Protein AF-V9Z6W2-F1 (afdb_monomer_lite)

Radius of gyration: 17.64 Å; chains: 1; bounding box: 40×30×64 Å

Structure (mmCIF, N/CA/C/O backbone):
data_AF-V9Z6W2-F1
#
_entry.id   AF-V9Z6W2-F1
#
loop_
_atom_site.group_PDB
_atom_site.id
_atom_site.type_symbol
_atom_site.label_atom_id
_atom_site.label_alt_id
_atom_site.label_comp_id
_atom_site.label_asym_id
_atom_site.label_entity_id
_atom_site.label_seq_id
_atom_site.pdbx_PDB_ins_code
_atom_site.Cartn_x
_atom_site.Cartn_y
_atom_site.Cartn_z
_atom_site.occupancy
_atom_site.B_iso_or_equiv
_atom_site.auth_seq_id
_atom_site.auth_comp_id
_atom_site.auth_asym_id
_atom_site.auth_atom_id
_atom_site.pdbx_PDB_model_num
ATOM 1 N N . MET A 1 1 ? -6.031 20.119 27.226 1.00 45.06 1 MET A N 1
ATOM 2 C CA . MET A 1 1 ? -4.865 19.224 27.149 1.00 45.06 1 MET A CA 1
ATOM 3 C C . MET A 1 1 ? -5.324 17.994 26.367 1.00 45.06 1 MET A C 1
ATOM 5 O O . MET A 1 1 ? -6.438 17.550 26.614 1.00 45.06 1 MET A O 1
ATOM 9 N N . ASP A 1 2 ? -4.536 17.583 25.368 1.00 47.75 2 ASP A N 1
ATOM 10 C CA . ASP A 1 2 ? -4.463 16.223 24.785 1.00 47.75 2 ASP A CA 1
ATOM 11 C C . ASP A 1 2 ? -5.454 15.737 23.712 1.00 47.75 2 ASP A C 1
ATOM 13 O O . ASP A 1 2 ? -5.679 14.540 23.575 1.00 47.75 2 ASP A O 1
ATOM 17 N N . THR A 1 3 ? -6.012 16.602 22.862 1.00 46.69 3 THR A N 1
ATOM 18 C CA . THR A 1 3 ? -6.734 16.113 21.663 1.00 46.69 3 THR A CA 1
ATOM 19 C C . THR A 1 3 ? -5.825 15.856 20.460 1.00 46.69 3 THR A C 1
ATOM 21 O O . THR A 1 3 ? -6.207 15.104 19.570 1.00 46.69 3 THR A O 1
ATOM 24 N N . ALA A 1 4 ? -4.646 16.485 20.401 1.00 52.97 4 ALA A N 1
ATOM 25 C CA . ALA A 1 4 ? -3.690 16.290 19.308 1.00 52.97 4 ALA A CA 1
ATOM 26 C C . ALA A 1 4 ? -2.970 14.937 19.436 1.00 52.97 4 ALA A C 1
ATOM 28 O O . ALA A 1 4 ? -2.962 14.160 18.483 1.00 52.97 4 ALA A O 1
ATOM 29 N N . ASP A 1 5 ? -2.494 14.623 20.642 1.00 58.06 5 ASP A N 1
ATOM 30 C CA . ASP A 1 5 ? -1.729 13.409 20.945 1.00 58.06 5 ASP A CA 1
ATOM 31 C C . ASP A 1 5 ? -2.540 12.131 20.680 1.00 58.06 5 ASP A C 1
ATOM 33 O O . ASP A 1 5 ? -2.055 11.211 20.025 1.00 58.06 5 ASP A O 1
ATOM 37 N N . LEU A 1 6 ? -3.823 12.108 21.066 1.00 58.50 6 LEU A N 1
ATOM 38 C CA . LEU A 1 6 ? -4.727 10.983 20.783 1.00 58.50 6 LEU A CA 1
ATOM 39 C C . LEU A 1 6 ? -4.939 10.754 19.277 1.00 58.50 6 LEU A C 1
ATOM 41 O O . LEU A 1 6 ? -5.173 9.633 18.829 1.00 58.50 6 LEU A O 1
ATOM 45 N N . ASN A 1 7 ? -4.884 11.816 18.474 1.00 58.94 7 ASN A N 1
ATOM 46 C CA . ASN A 1 7 ? -5.193 11.753 17.048 1.00 58.94 7 ASN A CA 1
ATOM 47 C C . ASN A 1 7 ? -3.968 11.358 16.201 1.00 58.94 7 ASN A C 1
ATOM 49 O O . ASN A 1 7 ? -4.100 10.695 15.163 1.00 58.94 7 ASN A O 1
ATOM 53 N N . GLU A 1 8 ? -2.770 11.735 16.648 1.00 61.88 8 GLU A N 1
ATOM 54 C CA . GLU A 1 8 ? -1.504 11.242 16.100 1.00 61.88 8 GLU A CA 1
ATOM 55 C C . GLU A 1 8 ? -1.296 9.760 16.431 1.00 61.88 8 GLU A C 1
ATOM 57 O O . GLU A 1 8 ? -1.001 8.978 15.521 1.00 61.88 8 GLU A O 1
ATOM 62 N N . ASP A 1 9 ? -1.575 9.358 17.674 1.00 68.94 9 ASP A N 1
ATOM 63 C CA . ASP A 1 9 ? -1.494 7.963 18.124 1.00 68.94 9 ASP A CA 1
ATOM 64 C C . ASP A 1 9 ? -2.445 7.052 17.325 1.00 68.94 9 ASP A C 1
ATOM 66 O O . ASP A 1 9 ? -2.046 6.022 16.774 1.00 68.94 9 ASP A O 1
ATOM 70 N N . ASN A 1 10 ? -3.680 7.510 17.090 1.00 76.25 10 ASN A N 1
ATOM 71 C CA . ASN A 1 10 ? -4.629 6.811 16.220 1.00 76.25 10 ASN A CA 1
ATOM 72 C C . ASN A 1 10 ? -4.122 6.655 14.777 1.00 76.25 10 ASN A C 1
ATOM 74 O O . ASN A 1 10 ? -4.329 5.616 14.150 1.00 76.25 10 ASN A O 1
ATOM 78 N N . THR A 1 11 ? -3.449 7.667 14.223 1.00 83.12 11 THR A N 1
ATOM 79 C CA . THR A 1 11 ? -2.928 7.601 12.846 1.00 83.12 11 THR A CA 1
ATOM 80 C C . THR A 1 11 ? -1.788 6.579 12.736 1.00 83.12 11 THR A C 1
ATOM 82 O O . THR A 1 11 ? -1.729 5.814 11.764 1.00 83.12 11 THR A O 1
ATOM 85 N N . ALA A 1 12 ? -0.917 6.505 13.746 1.00 84.62 12 ALA A N 1
ATOM 86 C CA . ALA A 1 12 ? 0.129 5.489 13.831 1.00 84.62 12 ALA A CA 1
ATOM 87 C C . ALA A 1 12 ? -0.463 4.076 13.977 1.00 84.62 12 ALA A C 1
ATOM 89 O O . ALA A 1 12 ? -0.073 3.173 13.232 1.00 84.62 12 ALA A O 1
ATOM 90 N N . ALA A 1 13 ? -1.465 3.900 14.845 1.00 86.69 13 ALA A N 1
ATOM 91 C CA . ALA A 1 13 ? -2.149 2.623 15.050 1.00 86.69 13 ALA A CA 1
ATOM 92 C C . ALA A 1 13 ? -2.847 2.113 13.776 1.00 86.69 13 ALA A C 1
ATOM 94 O O . ALA A 1 13 ? -2.696 0.947 13.404 1.00 86.69 13 ALA A O 1
ATOM 95 N N . VAL A 1 14 ? -3.559 2.990 13.057 1.00 89.69 14 VAL A N 1
ATOM 96 C CA . VAL A 1 14 ? -4.195 2.665 11.765 1.00 89.69 14 VAL A CA 1
ATOM 97 C C . VAL A 1 14 ? -3.147 2.240 10.733 1.00 89.69 14 VAL A C 1
ATOM 99 O O . VAL A 1 14 ? -3.347 1.254 10.023 1.00 89.69 14 VAL A O 1
ATOM 102 N N . THR A 1 15 ? -2.007 2.935 10.680 1.00 92.31 15 THR A N 1
ATOM 103 C CA . THR A 1 15 ? -0.905 2.609 9.758 1.00 92.31 15 THR A CA 1
ATOM 104 C C . THR A 1 15 ? -0.289 1.250 10.073 1.00 92.31 15 THR A C 1
ATOM 106 O O . THR A 1 15 ? -0.123 0.432 9.167 1.00 92.31 15 THR A O 1
ATOM 109 N N . ALA A 1 16 ? 0.009 0.985 11.348 1.00 91.75 16 ALA A N 1
ATOM 110 C CA . ALA A 1 16 ? 0.584 -0.280 11.795 1.00 91.75 16 ALA A CA 1
ATOM 111 C C . ALA A 1 16 ? -0.360 -1.460 11.521 1.00 91.75 16 ALA A C 1
ATOM 113 O O . ALA A 1 16 ? 0.074 -2.483 10.994 1.00 91.75 16 ALA A O 1
ATOM 114 N N . ALA A 1 17 ? -1.657 -1.303 11.802 1.00 92.62 17 ALA A N 1
ATOM 115 C CA . ALA A 1 17 ? -2.652 -2.340 11.551 1.00 92.62 17 ALA A CA 1
ATOM 116 C C . ALA A 1 17 ? -2.836 -2.628 10.049 1.00 92.62 17 ALA A C 1
ATOM 118 O O . ALA A 1 17 ? -2.845 -3.793 9.651 1.00 92.62 17 ALA A O 1
ATOM 119 N N . ALA A 1 18 ? -2.910 -1.593 9.203 1.00 93.94 18 ALA A N 1
ATOM 120 C CA . ALA A 1 18 ? -2.996 -1.774 7.753 1.00 93.94 18 ALA A CA 1
ATOM 121 C C . ALA A 1 18 ? -1.729 -2.441 7.191 1.00 93.94 18 ALA A C 1
ATOM 123 O O . ALA A 1 18 ? -1.816 -3.332 6.347 1.00 93.94 18 ALA A O 1
ATOM 124 N N . ALA A 1 19 ? -0.548 -2.045 7.681 1.00 95.56 19 ALA A N 1
ATOM 125 C CA . ALA A 1 19 ? 0.719 -2.651 7.283 1.00 95.56 19 ALA A CA 1
ATOM 126 C C . ALA A 1 19 ? 0.805 -4.128 7.695 1.00 95.56 19 ALA A C 1
ATOM 128 O O . ALA A 1 19 ? 1.246 -4.945 6.893 1.00 95.56 19 ALA A O 1
ATOM 129 N N . ALA A 1 20 ? 0.360 -4.476 8.907 1.00 95.00 20 ALA A N 1
ATOM 130 C CA . ALA A 1 20 ? 0.357 -5.853 9.397 1.00 95.00 20 ALA A CA 1
ATOM 131 C C . ALA A 1 20 ? -0.548 -6.763 8.554 1.00 95.00 20 ALA A C 1
ATOM 133 O O . ALA A 1 20 ? -0.127 -7.857 8.182 1.00 95.00 20 ALA A O 1
ATOM 134 N N . LEU A 1 21 ? -1.752 -6.290 8.202 1.00 94.88 21 LEU A N 1
ATOM 135 C CA . LEU A 1 21 ? -2.649 -7.024 7.310 1.00 94.88 21 LEU A CA 1
ATOM 136 C C . LEU A 1 21 ? -2.000 -7.234 5.938 1.00 94.88 21 LEU A C 1
ATOM 138 O O . LEU A 1 21 ? -1.913 -8.362 5.470 1.00 94.88 21 LEU A O 1
ATOM 142 N N . LEU A 1 22 ? -1.497 -6.172 5.303 1.00 96.31 22 LEU A N 1
ATOM 143 C CA . LEU A 1 22 ? -0.884 -6.281 3.975 1.00 96.31 22 LEU A CA 1
ATOM 144 C C . LEU A 1 22 ? 0.345 -7.196 3.980 1.00 96.31 22 LEU A C 1
ATOM 146 O O . LEU A 1 22 ? 0.506 -7.984 3.053 1.00 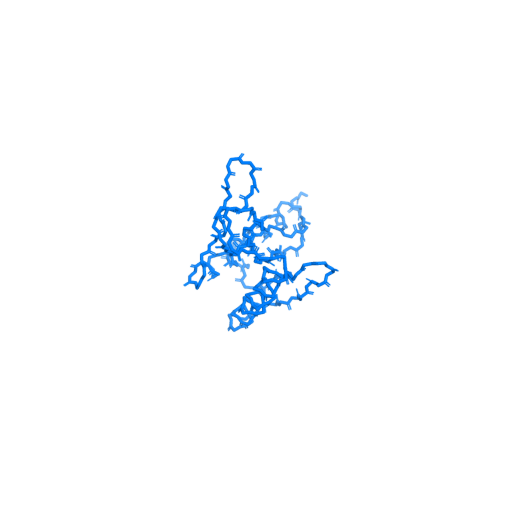96.31 22 LEU A O 1
ATOM 150 N N . LEU A 1 23 ? 1.166 -7.148 5.033 1.00 97.19 23 LEU A N 1
ATOM 151 C CA . LEU A 1 23 ? 2.371 -7.968 5.162 1.00 97.19 23 LEU A CA 1
ATOM 152 C C . LEU A 1 23 ? 2.079 -9.471 5.206 1.00 97.19 23 LEU A C 1
ATOM 154 O O . LEU A 1 23 ? 2.901 -10.258 4.743 1.00 97.19 23 LEU A O 1
ATOM 158 N N . ALA A 1 24 ? 0.908 -9.874 5.705 1.00 95.81 24 ALA A N 1
ATOM 159 C CA . ALA A 1 24 ? 0.484 -11.272 5.684 1.00 95.81 24 ALA A CA 1
ATOM 160 C C . ALA A 1 24 ? 0.199 -11.798 4.261 1.00 95.81 24 ALA A C 1
ATOM 162 O O . ALA A 1 24 ? 0.175 -13.010 4.056 1.00 95.81 24 ALA A O 1
ATOM 163 N N . HIS A 1 25 ? 0.004 -10.907 3.280 1.00 95.75 25 HIS A N 1
ATOM 164 C CA . HIS A 1 25 ? -0.396 -11.261 1.913 1.00 95.75 25 HIS A CA 1
ATOM 165 C C . HIS A 1 25 ? 0.602 -10.826 0.833 1.00 95.75 25 HIS A C 1
ATOM 167 O O . HIS A 1 25 ? 0.666 -11.447 -0.226 1.00 95.75 25 HIS A O 1
ATOM 173 N N . HIS A 1 26 ? 1.373 -9.765 1.066 1.00 95.44 26 HIS A N 1
ATOM 174 C CA . HIS A 1 26 ? 2.312 -9.210 0.099 1.00 95.44 26 HIS A CA 1
ATOM 175 C C . HIS A 1 26 ? 3.517 -8.589 0.818 1.00 95.44 26 HIS A C 1
ATOM 177 O O . HIS A 1 26 ? 3.332 -7.916 1.830 1.00 95.44 26 HIS A O 1
ATOM 183 N N . PRO A 1 27 ? 4.756 -8.739 0.315 1.00 96.44 27 PRO A N 1
ATOM 184 C CA . PRO A 1 27 ? 5.916 -8.117 0.943 1.00 96.44 27 PRO A CA 1
ATOM 185 C C . PRO A 1 27 ? 5.847 -6.584 0.908 1.00 96.44 27 PRO A C 1
ATOM 187 O O . PRO A 1 27 ? 5.331 -5.975 -0.042 1.00 96.44 27 PRO A O 1
ATOM 190 N N . ALA A 1 28 ? 6.415 -5.964 1.943 1.00 97.31 28 ALA A N 1
ATOM 191 C CA . ALA A 1 28 ? 6.673 -4.531 1.968 1.00 97.31 28 ALA A CA 1
ATOM 192 C C . ALA A 1 28 ? 7.782 -4.173 0.968 1.00 97.31 28 ALA A C 1
ATOM 194 O O . ALA A 1 28 ? 8.717 -4.947 0.747 1.00 97.31 28 ALA A O 1
ATOM 195 N N . ALA A 1 29 ? 7.685 -2.990 0.368 1.00 96.94 29 ALA A N 1
ATOM 196 C CA . ALA A 1 29 ? 8.733 -2.471 -0.496 1.00 96.94 29 ALA A CA 1
ATOM 197 C C . ALA A 1 29 ? 9.991 -2.186 0.328 1.00 96.94 29 ALA A C 1
ATOM 199 O O . ALA A 1 29 ? 9.908 -1.644 1.433 1.00 96.94 29 ALA A O 1
ATOM 200 N N . THR A 1 30 ? 11.155 -2.504 -0.232 1.00 96.62 30 THR A N 1
ATOM 201 C CA . THR A 1 30 ? 12.443 -2.120 0.356 1.00 96.62 30 THR A CA 1
ATOM 202 C C . THR A 1 30 ? 13.109 -1.052 -0.493 1.00 96.62 30 THR A C 1
ATOM 204 O O . THR A 1 30 ? 12.838 -0.928 -1.691 1.00 96.62 30 THR A O 1
ATOM 207 N N . PHE A 1 31 ? 13.980 -0.270 0.136 1.00 94.62 31 PHE A N 1
ATOM 208 C CA . PHE A 1 31 ? 14.671 0.845 -0.494 1.00 94.62 31 PHE A CA 1
ATOM 209 C C . PHE A 1 31 ? 16.178 0.680 -0.317 1.00 94.62 31 PHE A C 1
ATOM 211 O O . PHE A 1 31 ? 16.634 0.238 0.738 1.00 94.62 31 PHE A O 1
ATOM 218 N N . ASP A 1 32 ? 16.943 1.009 -1.355 1.00 92.81 32 ASP A N 1
ATOM 219 C CA . ASP A 1 32 ? 18.399 1.065 -1.279 1.00 92.81 32 ASP A CA 1
ATOM 220 C C . ASP A 1 32 ? 18.871 2.328 -0.534 1.00 92.81 32 ASP A C 1
ATOM 222 O O . ASP A 1 32 ? 18.081 3.179 -0.116 1.00 92.81 32 ASP A O 1
ATOM 226 N N . THR A 1 33 ? 20.187 2.471 -0.371 1.00 94.44 33 THR A N 1
ATOM 227 C CA . THR A 1 33 ? 20.801 3.613 0.328 1.00 94.44 33 THR A CA 1
ATOM 228 C C . THR A 1 33 ? 20.560 4.961 -0.354 1.00 94.44 33 THR A C 1
ATOM 230 O O . THR A 1 33 ? 20.783 6.000 0.263 1.00 94.44 33 THR A O 1
ATOM 233 N N . THR A 1 34 ? 20.091 4.967 -1.606 1.00 91.25 34 THR A N 1
ATOM 234 C CA . THR A 1 34 ? 19.736 6.177 -2.360 1.00 91.25 34 THR A CA 1
ATOM 235 C C . THR A 1 34 ? 18.254 6.537 -2.232 1.00 91.25 34 THR A C 1
ATOM 237 O O . THR A 1 34 ? 17.827 7.577 -2.731 1.00 91.25 34 THR A O 1
ATOM 240 N N . GLY A 1 35 ? 17.461 5.692 -1.563 1.00 90.06 35 GLY A N 1
ATOM 241 C CA . GLY A 1 35 ? 16.010 5.830 -1.465 1.00 90.06 35 GLY A CA 1
ATOM 242 C C . GLY A 1 35 ? 15.262 5.318 -2.698 1.00 90.06 35 GLY A C 1
ATOM 243 O O . GLY A 1 35 ? 14.055 5.538 -2.812 1.00 90.06 35 GLY A O 1
ATOM 244 N N . ALA A 1 36 ? 15.939 4.633 -3.625 1.00 90.56 36 ALA A N 1
ATOM 245 C CA . ALA A 1 36 ? 15.278 3.973 -4.741 1.00 90.56 36 ALA A CA 1
ATOM 246 C C . ALA A 1 36 ? 14.715 2.618 -4.299 1.00 90.56 36 ALA A C 1
ATOM 248 O O . ALA A 1 36 ? 15.264 1.955 -3.425 1.00 90.56 36 ALA A O 1
ATOM 249 N N . VAL A 1 37 ? 13.607 2.198 -4.908 1.00 93.00 37 VAL A N 1
ATOM 250 C CA . VAL A 1 37 ? 12.970 0.911 -4.597 1.00 93.00 37 VAL A CA 1
ATOM 251 C C . VAL A 1 37 ? 13.901 -0.225 -5.025 1.00 93.00 37 VAL A C 1
ATOM 253 O O . VAL A 1 37 ? 14.162 -0.387 -6.217 1.00 93.00 37 VAL A O 1
ATOM 256 N N . ALA A 1 38 ? 14.379 -1.002 -4.054 1.00 91.94 38 ALA A N 1
ATOM 257 C CA . ALA A 1 38 ? 15.245 -2.157 -4.266 1.00 91.94 38 ALA A CA 1
ATOM 258 C C . ALA A 1 38 ? 14.423 -3.421 -4.552 1.00 91.94 38 ALA A C 1
ATOM 260 O O . ALA A 1 38 ? 14.708 -4.140 -5.508 1.00 91.94 38 ALA A O 1
ATOM 261 N N . THR A 1 39 ? 13.357 -3.659 -3.780 1.00 92.69 39 THR A N 1
ATOM 262 C CA . THR A 1 39 ? 12.393 -4.740 -4.039 1.00 92.69 39 THR A CA 1
ATOM 263 C C . THR A 1 39 ? 10.975 -4.186 -4.151 1.00 92.69 39 THR A C 1
ATOM 265 O O . THR A 1 39 ? 10.588 -3.354 -3.322 1.00 92.69 39 THR A O 1
ATOM 268 N N . PRO A 1 40 ? 10.183 -4.637 -5.145 1.00 94.44 40 PRO A N 1
ATOM 269 C CA . PRO A 1 40 ? 8.802 -4.205 -5.281 1.00 94.44 40 PRO A CA 1
ATOM 270 C C . PRO A 1 40 ? 7.961 -4.661 -4.087 1.00 94.44 40 PRO A C 1
ATOM 272 O O . PRO A 1 40 ? 8.208 -5.720 -3.508 1.00 94.44 40 PRO A O 1
ATOM 275 N N . GLY A 1 41 ? 6.961 -3.868 -3.716 1.00 97.00 41 GLY A N 1
ATOM 276 C CA . GLY A 1 41 ? 6.163 -4.152 -2.529 1.00 97.00 41 GLY A CA 1
ATOM 277 C C . GLY A 1 41 ? 5.112 -3.103 -2.212 1.00 97.00 41 GLY A C 1
ATOM 278 O O . GLY A 1 41 ? 4.997 -2.078 -2.889 1.00 97.00 41 GLY A O 1
ATOM 279 N N . PHE A 1 42 ? 4.333 -3.348 -1.159 1.00 97.38 42 PHE A N 1
ATOM 280 C CA . PHE A 1 42 ? 3.459 -2.313 -0.615 1.00 97.38 42 PHE A CA 1
ATOM 281 C C . PHE A 1 42 ? 4.270 -1.293 0.195 1.00 97.38 42 PHE A C 1
ATOM 283 O O . PHE A 1 42 ? 5.268 -1.621 0.833 1.00 97.38 42 PHE A O 1
ATOM 290 N N . LEU A 1 43 ? 3.810 -0.049 0.206 1.00 96.25 43 LEU A N 1
ATOM 291 C CA . LEU A 1 43 ? 4.247 0.984 1.133 1.00 96.25 43 LEU A CA 1
ATOM 292 C C . LEU A 1 43 ? 3.017 1.482 1.884 1.00 96.25 43 LEU A C 1
ATOM 294 O O . LEU A 1 43 ? 2.086 1.994 1.257 1.00 96.25 43 LEU A O 1
ATOM 298 N N . CYS A 1 44 ? 3.039 1.344 3.208 1.00 95.38 44 CYS A N 1
ATOM 299 C CA . CYS A 1 44 ? 2.034 1.897 4.105 1.00 95.38 44 CYS A CA 1
ATOM 300 C C . CYS A 1 44 ? 2.667 3.045 4.896 1.00 95.38 44 CYS A C 1
ATOM 302 O O . CYS A 1 44 ? 3.706 2.858 5.529 1.00 95.38 44 CYS A O 1
ATOM 304 N N . SER A 1 45 ? 2.075 4.233 4.838 1.00 93.19 45 SER A N 1
ATOM 305 C CA . SER A 1 45 ? 2.552 5.410 5.567 1.00 93.19 45 SER A CA 1
ATOM 306 C C . SER A 1 45 ? 1.397 6.113 6.271 1.00 93.19 45 SER A C 1
ATOM 308 O O . SER A 1 45 ? 0.266 6.030 5.787 1.00 93.19 45 SER A O 1
ATOM 310 N N . PRO A 1 46 ? 1.658 6.882 7.337 1.00 90.31 46 PRO A N 1
ATOM 311 C CA . PRO A 1 46 ? 0.642 7.737 7.933 1.00 90.31 46 PRO A CA 1
ATOM 312 C C . PRO A 1 46 ? -0.037 8.636 6.894 1.00 90.31 46 PRO A C 1
ATOM 314 O O . PRO A 1 46 ? 0.582 9.102 5.928 1.00 90.31 46 PRO A O 1
ATOM 317 N N . GLY A 1 47 ? -1.337 8.852 7.081 1.00 85.25 47 GLY A N 1
ATOM 318 C CA . GLY A 1 47 ? -2.080 9.914 6.421 1.00 85.25 47 GLY A CA 1
ATOM 319 C C . GLY A 1 47 ? -1.672 11.286 6.957 1.00 85.25 47 GLY A C 1
ATOM 320 O O . GLY A 1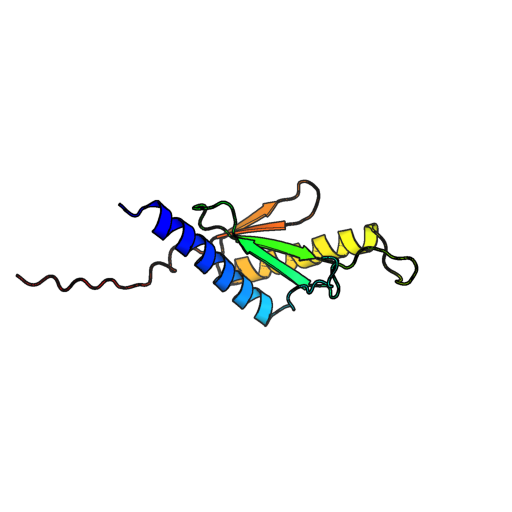 47 ? -0.585 11.478 7.494 1.00 85.25 47 GLY A O 1
ATOM 321 N N . TRP A 1 48 ? -2.551 12.274 6.806 1.00 81.44 48 TRP A N 1
ATOM 322 C CA . TRP A 1 48 ? -2.318 13.567 7.454 1.00 81.44 48 TRP A CA 1
ATOM 323 C C . TRP A 1 48 ? -2.378 13.404 8.983 1.00 81.44 48 TRP A C 1
ATOM 325 O O . TRP A 1 48 ? -3.190 12.598 9.452 1.00 81.44 48 TRP A O 1
ATOM 335 N N . PRO A 1 49 ? -1.572 14.141 9.767 1.00 72.81 49 PRO A N 1
ATOM 336 C CA . PRO A 1 49 ? -1.679 14.115 11.225 1.00 72.81 49 PRO A CA 1
ATOM 337 C C . PRO A 1 49 ? -3.126 14.342 11.679 1.00 72.81 49 PRO A C 1
ATOM 339 O O . PRO A 1 49 ? -3.813 15.227 11.165 1.00 72.81 49 PRO A O 1
ATOM 342 N N . GLY A 1 50 ? -3.615 13.485 12.579 1.00 71.25 50 GLY A N 1
ATOM 343 C CA . GLY A 1 50 ? -4.991 13.527 13.079 1.00 71.25 50 GLY A CA 1
ATOM 344 C C . GLY A 1 50 ? -6.083 13.095 12.092 1.00 71.25 50 GLY A C 1
ATOM 345 O O . GLY A 1 50 ? -7.265 13.264 12.381 1.00 71.25 50 GLY A O 1
ATOM 346 N N . SER A 1 51 ? -5.730 12.533 10.932 1.00 81.50 51 SER A N 1
ATOM 347 C CA . SER A 1 51 ? -6.728 12.019 9.978 1.00 81.50 51 SER A CA 1
ATOM 348 C C . SER A 1 51 ? -7.273 10.638 10.338 1.00 81.50 51 SER A C 1
ATOM 350 O O . SER A 1 51 ? -8.267 10.226 9.742 1.00 81.50 51 SER A O 1
ATOM 352 N N . ALA A 1 52 ? -6.612 9.911 11.253 1.00 87.50 52 ALA A N 1
ATOM 353 C CA . ALA A 1 52 ? -6.884 8.497 11.528 1.00 87.50 52 ALA A CA 1
ATOM 354 C C . ALA A 1 52 ? -6.931 7.650 10.236 1.00 87.50 52 ALA A C 1
ATOM 356 O O . ALA A 1 52 ? -7.711 6.704 10.103 1.00 87.50 52 ALA A O 1
ATOM 357 N N . GLN A 1 53 ? -6.106 8.025 9.255 1.00 91.25 53 GLN A N 1
ATOM 358 C CA . GLN A 1 53 ? -5.998 7.369 7.958 1.00 91.25 53 GLN A CA 1
ATOM 359 C C . GLN A 1 53 ? -4.560 6.936 7.704 1.00 91.25 53 GLN A C 1
ATOM 361 O O . GLN A 1 53 ? -3.617 7.612 8.109 1.00 91.25 53 GLN A O 1
ATOM 366 N N . ALA A 1 54 ? -4.398 5.849 6.960 1.00 93.00 54 ALA A N 1
ATOM 367 C CA . ALA A 1 54 ? -3.126 5.449 6.378 1.00 93.00 54 ALA A CA 1
ATOM 368 C C . ALA A 1 54 ? -3.178 5.575 4.853 1.00 93.00 54 ALA A C 1
ATOM 370 O O . ALA A 1 54 ? -4.229 5.426 4.225 1.00 93.00 54 ALA A O 1
ATOM 371 N N . ARG A 1 55 ? -2.028 5.872 4.254 1.00 94.81 55 ARG A N 1
ATOM 372 C CA . ARG A 1 55 ? -1.806 5.858 2.810 1.00 94.81 55 ARG A CA 1
ATOM 373 C C . ARG A 1 55 ? -1.179 4.529 2.433 1.00 94.81 55 ARG A C 1
ATOM 375 O O . ARG A 1 55 ? -0.126 4.184 2.961 1.00 94.81 55 ARG A O 1
ATOM 382 N N . VAL A 1 56 ? -1.789 3.824 1.491 1.00 95.94 56 VAL A N 1
ATOM 383 C CA . VAL A 1 56 ? -1.257 2.572 0.943 1.00 95.94 56 VAL A CA 1
ATOM 384 C C . VAL A 1 56 ? -0.963 2.770 -0.538 1.00 95.94 56 VAL A C 1
ATOM 386 O O . VAL A 1 56 ? -1.763 3.346 -1.268 1.00 95.94 56 VAL A O 1
ATOM 389 N N . SER A 1 57 ? 0.195 2.311 -0.995 1.00 95.56 57 SER A N 1
ATOM 390 C CA . SER A 1 57 ? 0.579 2.324 -2.412 1.00 95.56 57 SER A CA 1
ATOM 391 C C . SER A 1 57 ? 1.400 1.085 -2.749 1.00 95.56 57 SER A C 1
ATOM 393 O O . SER A 1 57 ? 1.953 0.450 -1.851 1.00 95.56 57 SER A O 1
ATOM 395 N N . HIS A 1 58 ? 1.502 0.752 -4.032 1.00 96.06 58 HIS A N 1
ATOM 396 C CA . HIS A 1 58 ? 2.512 -0.182 -4.516 1.00 96.06 58 HIS A CA 1
ATOM 397 C C . HIS A 1 58 ? 3.734 0.598 -5.017 1.00 96.06 58 HIS A C 1
ATOM 399 O O . HIS A 1 58 ? 3.604 1.695 -5.564 1.00 96.06 58 HIS A O 1
ATOM 405 N N . ARG A 1 59 ? 4.930 0.052 -4.802 1.00 94.25 59 ARG A N 1
ATOM 406 C CA . ARG A 1 59 ? 6.192 0.632 -5.261 1.00 94.25 59 ARG A CA 1
ATOM 407 C C . ARG A 1 59 ? 6.938 -0.395 -6.090 1.00 94.25 59 ARG A C 1
ATOM 409 O O . ARG A 1 59 ? 7.282 -1.447 -5.567 1.00 94.25 59 ARG A O 1
ATOM 416 N N . ALA A 1 60 ? 7.231 -0.044 -7.339 1.00 92.06 60 ALA A N 1
ATOM 417 C CA . ALA A 1 60 ? 8.070 -0.832 -8.234 1.00 92.06 60 ALA A CA 1
ATOM 418 C C . ALA A 1 60 ? 9.437 -0.148 -8.464 1.00 92.06 60 ALA A C 1
ATOM 420 O O . ALA A 1 60 ? 9.507 1.089 -8.479 1.00 92.06 60 ALA A O 1
ATOM 421 N N . PRO A 1 61 ? 10.527 -0.917 -8.667 1.00 89.62 61 PRO A N 1
ATOM 422 C CA . PRO A 1 61 ? 11.828 -0.388 -9.073 1.00 89.62 61 PRO A CA 1
ATOM 423 C C . PRO A 1 61 ? 11.732 0.461 -10.336 1.00 89.62 61 PRO A C 1
ATOM 425 O O . PRO A 1 61 ? 11.061 0.086 -11.295 1.00 89.62 61 PRO A O 1
ATOM 428 N N . PHE A 1 62 ? 12.428 1.597 -10.356 1.00 84.19 62 PHE A N 1
ATOM 429 C CA . PHE A 1 62 ? 12.468 2.458 -11.534 1.00 84.19 62 PHE A CA 1
ATOM 430 C C . PHE A 1 62 ? 13.089 1.707 -12.732 1.00 84.19 62 PHE A C 1
ATOM 432 O O . PHE A 1 62 ? 14.041 0.945 -12.529 1.00 84.19 62 PHE A O 1
ATOM 439 N N . PRO A 1 63 ? 12.591 1.915 -13.965 1.00 84.06 63 PRO A N 1
ATOM 440 C CA . PRO A 1 63 ? 13.227 1.382 -15.168 1.00 84.06 63 PRO A CA 1
ATOM 441 C C . PRO A 1 63 ? 14.689 1.823 -15.261 1.00 84.06 63 PRO A C 1
ATOM 443 O O . PRO A 1 63 ? 14.984 3.017 -15.198 1.00 84.06 63 PRO A O 1
ATOM 446 N N . ARG A 1 64 ? 15.614 0.879 -15.402 1.00 80.56 64 ARG A N 1
ATOM 447 C CA . ARG A 1 64 ? 17.050 1.148 -15.555 1.00 80.56 64 ARG A CA 1
ATOM 448 C C . ARG A 1 64 ? 17.584 0.353 -16.740 1.00 80.56 64 ARG A C 1
ATOM 450 O O . ARG A 1 64 ? 16.975 -0.618 -17.160 1.00 80.56 64 ARG A O 1
ATOM 457 N N . ALA A 1 65 ? 18.728 0.767 -17.279 1.00 80.62 65 ALA A N 1
ATOM 458 C CA . ALA A 1 65 ? 19.341 0.092 -18.427 1.00 80.62 65 ALA A CA 1
ATOM 459 C C . ALA A 1 65 ? 19.739 -1.370 -18.137 1.00 80.62 65 ALA A C 1
ATOM 461 O O . ALA A 1 65 ? 19.933 -2.145 -19.067 1.00 80.62 65 ALA A O 1
ATOM 462 N N . ASP A 1 66 ? 19.877 -1.727 -16.861 1.00 80.75 66 ASP A N 1
ATOM 463 C CA . ASP A 1 66 ? 20.243 -3.051 -16.363 1.00 80.75 66 ASP A CA 1
ATOM 464 C C . ASP A 1 66 ? 19.035 -3.885 -15.894 1.00 80.75 66 ASP A C 1
ATOM 466 O O . ASP A 1 66 ? 19.224 -4.973 -15.351 1.00 80.75 66 ASP A O 1
ATOM 470 N N . ASN A 1 67 ? 17.799 -3.406 -16.094 1.00 79.06 67 ASN A N 1
ATOM 471 C CA . ASN A 1 67 ? 16.588 -4.176 -15.822 1.00 79.06 67 ASN A CA 1
ATOM 472 C C . ASN A 1 67 ? 15.597 -4.124 -16.997 1.00 79.06 67 ASN A C 1
ATOM 474 O O . ASN A 1 67 ? 15.473 -3.120 -17.687 1.00 79.06 67 ASN A O 1
ATOM 478 N N . ASP A 1 68 ? 14.837 -5.201 -17.202 1.00 83.50 68 ASP A N 1
ATOM 479 C CA . ASP A 1 68 ? 13.848 -5.292 -18.292 1.00 83.50 68 ASP A CA 1
ATOM 480 C C . ASP A 1 68 ? 12.534 -4.538 -17.984 1.00 83.50 68 ASP A C 1
ATOM 482 O O . ASP A 1 68 ? 11.475 -4.836 -18.545 1.00 83.50 68 ASP A O 1
ATOM 486 N N . ARG A 1 69 ? 12.547 -3.574 -17.049 1.00 85.88 69 ARG A N 1
ATOM 487 C CA . ARG A 1 69 ? 11.327 -2.862 -16.642 1.00 85.88 69 ARG A CA 1
ATOM 488 C C . ARG A 1 69 ? 11.058 -1.675 -17.552 1.00 85.88 69 ARG A C 1
ATOM 490 O O . ARG A 1 69 ? 11.957 -0.991 -18.026 1.00 85.88 69 ARG A O 1
ATOM 497 N N . THR A 1 70 ? 9.778 -1.370 -17.730 1.00 88.06 70 THR A N 1
ATOM 498 C CA . THR A 1 70 ? 9.319 -0.182 -18.456 1.00 88.06 70 THR A CA 1
ATOM 499 C C . THR A 1 70 ? 8.421 0.661 -17.564 1.00 88.06 70 THR A C 1
ATOM 501 O O . THR A 1 70 ? 7.783 0.154 -16.641 1.00 88.06 70 THR A O 1
ATOM 504 N N . PHE A 1 71 ? 8.326 1.959 -17.857 1.00 86.38 71 PHE A N 1
ATOM 505 C CA . PHE A 1 71 ? 7.408 2.849 -17.140 1.00 86.38 71 PHE A CA 1
ATOM 506 C C . PHE A 1 71 ? 5.956 2.372 -17.230 1.00 86.38 71 PHE A C 1
ATOM 508 O O . PHE A 1 71 ? 5.245 2.390 -16.230 1.00 86.38 71 PHE A O 1
ATOM 515 N N . ALA A 1 72 ? 5.536 1.914 -18.413 1.00 86.88 72 ALA A N 1
ATOM 516 C 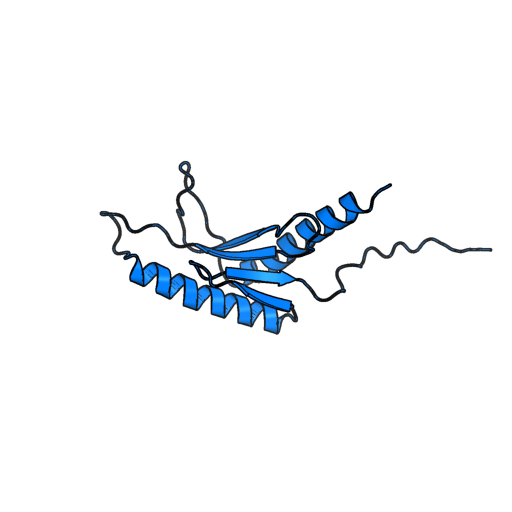CA . ALA A 1 72 ? 4.189 1.402 -18.638 1.00 86.88 72 ALA A CA 1
ATOM 517 C C . ALA A 1 72 ? 3.932 0.099 -17.866 1.00 86.88 72 ALA A C 1
ATOM 519 O O . ALA A 1 72 ? 2.883 -0.034 -17.241 1.00 86.88 72 ALA A O 1
ATOM 520 N N . GLY A 1 73 ? 4.898 -0.829 -17.860 1.00 88.56 73 GLY A N 1
ATOM 521 C CA . GLY A 1 73 ? 4.799 -2.077 -17.100 1.00 88.56 73 GLY A CA 1
ATOM 522 C C . GLY A 1 73 ? 4.680 -1.828 -15.598 1.00 88.56 73 GLY A C 1
ATOM 523 O O . GLY A 1 73 ? 3.773 -2.353 -14.961 1.00 88.56 73 GLY A O 1
ATOM 524 N N . ASN A 1 74 ? 5.520 -0.945 -15.056 1.00 89.12 74 ASN A N 1
ATOM 525 C CA . ASN A 1 74 ? 5.456 -0.565 -13.647 1.00 89.12 74 ASN A CA 1
ATOM 526 C C . ASN A 1 74 ? 4.138 0.128 -13.290 1.00 89.12 74 ASN A C 1
ATOM 528 O O . ASN A 1 74 ? 3.572 -0.143 -12.239 1.00 89.12 74 ASN A O 1
ATOM 532 N N . ALA A 1 75 ? 3.638 1.019 -14.153 1.00 87.69 75 ALA A N 1
ATOM 533 C CA . ALA A 1 75 ? 2.352 1.665 -13.922 1.00 87.69 75 ALA A CA 1
ATOM 534 C C . ALA A 1 75 ? 1.220 0.627 -13.881 1.00 87.69 75 ALA A C 1
ATOM 536 O O . ALA A 1 75 ? 0.423 0.635 -12.948 1.00 87.69 75 ALA A O 1
ATOM 537 N N . ALA A 1 76 ? 1.174 -0.295 -14.847 1.00 89.56 76 ALA A N 1
ATOM 538 C CA . ALA A 1 76 ? 0.164 -1.351 -14.890 1.00 89.56 76 ALA A CA 1
ATOM 539 C C . ALA A 1 76 ? 0.206 -2.250 -13.640 1.00 89.56 76 ALA A C 1
ATOM 541 O O . ALA A 1 76 ? -0.834 -2.515 -13.040 1.00 89.56 76 ALA A O 1
ATOM 542 N N . GLU A 1 77 ? 1.399 -2.664 -13.215 1.00 91.50 77 GLU A N 1
ATOM 543 C CA . GLU A 1 77 ? 1.612 -3.419 -11.975 1.00 91.50 77 GLU A CA 1
ATOM 544 C C . GLU A 1 77 ? 1.144 -2.647 -10.737 1.00 91.50 77 GLU A C 1
ATOM 546 O O . GLU A 1 77 ? 0.420 -3.204 -9.912 1.00 91.50 77 GLU A O 1
ATOM 551 N N . GLU A 1 78 ? 1.494 -1.359 -10.627 1.00 92.38 78 GLU A N 1
ATOM 552 C CA . GLU A 1 78 ? 1.045 -0.500 -9.528 1.00 92.38 78 GLU A CA 1
ATOM 553 C C . GLU A 1 78 ? -0.491 -0.456 -9.452 1.00 92.38 78 GLU A C 1
ATOM 555 O O . GLU A 1 78 ? -1.044 -0.586 -8.362 1.00 92.38 78 GLU A O 1
ATOM 560 N N . PHE A 1 79 ? -1.194 -0.329 -10.585 1.00 92.25 79 PHE A N 1
ATOM 561 C CA . PHE A 1 79 ? -2.664 -0.313 -10.612 1.00 92.25 79 PHE A CA 1
ATOM 562 C C . PHE A 1 79 ? -3.270 -1.649 -10.178 1.00 92.25 79 PHE A C 1
ATOM 564 O O . PHE A 1 79 ? -4.171 -1.662 -9.339 1.00 92.25 79 PHE A O 1
ATOM 571 N N . VAL A 1 80 ? -2.768 -2.764 -10.718 1.00 94.38 80 VAL A N 1
ATOM 572 C CA . VAL A 1 80 ? -3.269 -4.108 -10.390 1.00 94.38 80 VAL A CA 1
ATOM 573 C C . VAL A 1 80 ? -3.075 -4.413 -8.907 1.00 94.38 80 VAL A C 1
ATOM 575 O O . VAL A 1 80 ? -4.008 -4.857 -8.239 1.00 94.38 80 VAL A O 1
ATOM 578 N N . LEU A 1 81 ? -1.885 -4.140 -8.367 1.00 96.50 81 LEU A N 1
ATOM 579 C CA . LEU A 1 81 ? -1.579 -4.463 -6.975 1.00 96.50 81 LEU A CA 1
ATOM 580 C C . LEU A 1 81 ? -2.291 -3.530 -5.997 1.00 96.50 81 LEU A C 1
ATOM 582 O O . LEU A 1 81 ? -2.774 -3.994 -4.969 1.00 96.50 81 LEU A O 1
ATOM 586 N N . VAL A 1 82 ? -2.438 -2.242 -6.317 1.00 96.25 82 VAL A N 1
ATOM 587 C CA . VAL A 1 82 ? -3.226 -1.327 -5.478 1.00 96.25 82 VAL A CA 1
ATOM 588 C C . VAL A 1 82 ? -4.703 -1.723 -5.443 1.00 96.25 82 VAL A C 1
ATOM 590 O O . VAL A 1 82 ? -5.304 -1.674 -4.369 1.00 96.25 82 VAL A O 1
ATOM 593 N N . ALA A 1 83 ? -5.279 -2.164 -6.565 1.00 96.00 83 ALA A N 1
ATOM 594 C CA . ALA A 1 83 ? -6.638 -2.705 -6.582 1.00 96.00 83 ALA A CA 1
ATOM 595 C C . ALA A 1 83 ? -6.752 -3.966 -5.705 1.00 96.00 83 ALA A C 1
ATOM 597 O O . ALA A 1 83 ? -7.643 -4.048 -4.863 1.00 96.00 83 ALA A O 1
ATOM 598 N N . ALA A 1 84 ? -5.790 -4.890 -5.805 1.00 97.31 84 ALA A N 1
ATOM 599 C CA . ALA A 1 84 ? -5.757 -6.087 -4.964 1.00 97.31 84 ALA A CA 1
ATOM 600 C C . ALA A 1 84 ? -5.647 -5.759 -3.462 1.00 97.31 84 ALA A C 1
ATOM 602 O O . ALA A 1 84 ? -6.312 -6.383 -2.635 1.00 97.31 84 ALA A O 1
ATOM 603 N N . TYR A 1 85 ? -4.850 -4.750 -3.090 1.00 97.38 85 TYR A N 1
ATOM 604 C CA . TYR A 1 85 ? -4.7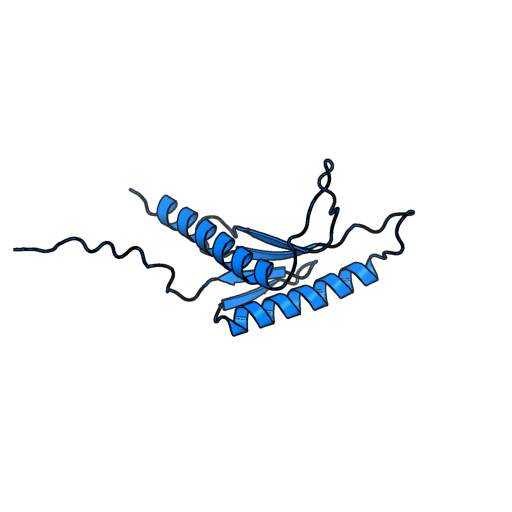77 -4.278 -1.705 1.00 97.38 85 TYR A CA 1
ATOM 605 C C . TYR A 1 85 ? -6.114 -3.705 -1.236 1.00 97.38 85 TYR A C 1
ATOM 607 O O . TYR A 1 85 ? -6.524 -3.959 -0.105 1.00 97.38 85 TYR A O 1
ATOM 615 N N . ALA A 1 86 ? -6.797 -2.942 -2.095 1.00 97.00 86 ALA A N 1
ATOM 616 C CA . ALA A 1 86 ? -8.100 -2.373 -1.781 1.00 97.00 86 ALA A CA 1
ATOM 617 C C . ALA A 1 86 ? -9.131 -3.468 -1.495 1.00 97.00 86 ALA A C 1
ATOM 619 O O . ALA A 1 86 ? -9.859 -3.370 -0.510 1.00 97.00 86 ALA A O 1
ATOM 620 N N . ASP A 1 87 ? -9.154 -4.522 -2.309 1.00 97.31 87 ASP A N 1
ATOM 621 C CA . ASP A 1 87 ? -10.068 -5.650 -2.128 1.00 97.31 87 ASP A CA 1
ATOM 622 C C . ASP A 1 87 ? -9.774 -6.424 -0.842 1.00 97.31 87 ASP A C 1
ATOM 624 O O . ASP A 1 87 ? -10.698 -6.719 -0.085 1.00 97.31 87 ASP A O 1
ATOM 628 N N . LEU A 1 88 ? -8.495 -6.669 -0.535 1.00 96.69 88 LEU A N 1
ATOM 629 C CA . LEU A 1 88 ? -8.083 -7.303 0.719 1.00 96.69 88 LEU A CA 1
ATOM 630 C C . LEU A 1 88 ? -8.516 -6.484 1.945 1.00 96.69 88 LEU A C 1
ATOM 632 O O . LEU A 1 88 ? -9.104 -7.018 2.883 1.00 96.69 88 LEU A O 1
ATOM 636 N N . LEU A 1 89 ? -8.259 -5.176 1.927 1.00 95.44 89 LEU A N 1
ATOM 637 C CA . LEU A 1 89 ? -8.627 -4.270 3.014 1.00 95.44 89 LEU A CA 1
ATOM 638 C C . LEU A 1 89 ? -10.150 -4.190 3.187 1.00 95.44 89 LEU A C 1
ATOM 640 O O . LEU A 1 89 ? -10.645 -4.239 4.310 1.00 95.44 89 LEU A O 1
ATOM 644 N N . ARG A 1 90 ? -10.911 -4.115 2.090 1.00 95.56 90 ARG A N 1
ATOM 645 C CA . ARG A 1 90 ? -12.383 -4.134 2.135 1.00 95.56 90 ARG A CA 1
ATOM 646 C C . ARG A 1 90 ? -12.920 -5.458 2.676 1.00 95.56 90 ARG A C 1
ATOM 648 O O . ARG A 1 90 ? -13.878 -5.435 3.444 1.00 95.56 90 ARG A O 1
ATOM 655 N N . ALA A 1 91 ? -12.311 -6.587 2.311 1.00 95.06 91 ALA A N 1
ATOM 656 C CA . ALA A 1 91 ? -12.691 -7.903 2.824 1.00 95.06 91 ALA A CA 1
ATOM 657 C C . ALA A 1 91 ? -12.476 -8.023 4.344 1.00 95.06 91 ALA A C 1
ATOM 659 O O . ALA A 1 91 ? -13.279 -8.661 5.019 1.00 95.06 91 ALA A O 1
ATOM 660 N N . ASP A 1 92 ? -11.459 -7.346 4.888 1.00 92.69 92 ASP A N 1
ATOM 661 C CA . ASP A 1 92 ? -11.214 -7.211 6.335 1.00 92.69 92 ASP A CA 1
ATOM 662 C C . ASP A 1 92 ? -12.062 -6.092 6.992 1.00 92.69 92 ASP A C 1
ATOM 664 O O . ASP A 1 92 ? -11.905 -5.758 8.164 1.00 92.69 92 ASP A O 1
ATOM 668 N N . GLY A 1 93 ? -12.988 -5.483 6.242 1.00 93.12 93 GLY A N 1
ATOM 669 C CA . GLY A 1 93 ? -13.935 -4.484 6.743 1.00 93.12 93 GLY A CA 1
ATOM 670 C C . GLY A 1 93 ? -13.404 -3.050 6.798 1.00 93.12 93 GLY A C 1
ATOM 671 O O . GLY A 1 93 ? -14.047 -2.183 7.388 1.00 93.12 93 GLY A O 1
ATOM 672 N N . TRP A 1 94 ? -12.254 -2.753 6.192 1.00 94.50 94 TRP A N 1
ATOM 673 C CA . TRP A 1 94 ? -11.710 -1.396 6.169 1.00 94.50 94 TRP A CA 1
ATOM 674 C C . TRP A 1 94 ? -12.498 -0.479 5.239 1.00 94.50 94 TRP A C 1
ATOM 676 O O . TRP A 1 94 ? -12.972 -0.869 4.171 1.00 94.50 94 TRP A O 1
ATOM 686 N N . THR A 1 95 ? -12.558 0.801 5.607 1.00 94.94 95 THR A N 1
ATOM 687 C CA . THR A 1 95 ? -12.986 1.845 4.675 1.00 94.94 95 THR A CA 1
ATOM 688 C C . THR A 1 95 ? -11.815 2.194 3.769 1.00 94.94 95 THR A C 1
ATOM 690 O O . THR A 1 95 ? -10.760 2.606 4.252 1.00 94.94 95 THR A O 1
ATOM 693 N N . VAL A 1 96 ? -12.005 2.052 2.458 1.00 95.31 96 VAL A N 1
ATOM 694 C CA . VAL A 1 96 ? -10.965 2.283 1.449 1.00 95.31 96 VAL A CA 1
ATOM 695 C C . VAL A 1 96 ? -11.428 3.341 0.455 1.00 95.31 96 VAL A C 1
ATOM 697 O O . VAL A 1 96 ? -12.450 3.169 -0.209 1.00 95.31 96 VAL A O 1
ATOM 700 N N . ARG A 1 97 ? -10.648 4.417 0.320 1.00 94.75 97 ARG A N 1
ATOM 701 C CA . ARG A 1 97 ? -10.821 5.452 -0.704 1.00 94.75 97 ARG A CA 1
ATOM 702 C C . ARG A 1 97 ? -9.645 5.433 -1.670 1.00 94.75 97 ARG A C 1
ATOM 704 O O . ARG A 1 97 ? -8.508 5.626 -1.256 1.00 94.75 97 ARG A O 1
ATOM 711 N N . GLU A 1 98 ? -9.920 5.258 -2.953 1.00 92.94 98 GLU A N 1
ATOM 712 C CA . GLU A 1 98 ? -8.896 5.306 -3.998 1.00 92.94 98 GLU A CA 1
ATOM 713 C C . GLU A 1 98 ? -8.451 6.750 -4.271 1.00 92.94 98 GLU A C 1
ATOM 715 O O . GLU A 1 98 ? -9.242 7.695 -4.235 1.00 92.94 98 GLU A O 1
ATOM 720 N N . VAL A 1 99 ? -7.156 6.922 -4.521 1.00 86.38 99 VAL A N 1
ATOM 721 C CA . VAL A 1 99 ? -6.515 8.191 -4.862 1.00 86.38 99 VAL A CA 1
ATOM 722 C C . VAL A 1 99 ? -5.750 7.972 -6.161 1.00 86.38 99 VAL A C 1
ATOM 724 O O . VAL A 1 99 ? -4.757 7.251 -6.186 1.00 86.38 99 VAL A O 1
ATOM 727 N N . THR A 1 100 ? -6.222 8.580 -7.250 1.00 69.75 100 THR A N 1
ATOM 728 C CA . THR A 1 100 ? -5.726 8.314 -8.613 1.00 69.75 100 THR A CA 1
ATOM 729 C C . THR A 1 100 ? -5.305 9.595 -9.338 1.00 69.75 100 THR A C 1
ATOM 731 O O . THR A 1 100 ? -5.716 9.838 -10.469 1.00 69.75 100 THR A O 1
ATOM 734 N N . THR A 1 101 ? -4.520 10.467 -8.697 1.00 65.44 101 THR A N 1
ATOM 735 C CA . THR A 1 101 ? -4.109 11.738 -9.328 1.00 65.44 101 THR A CA 1
ATOM 736 C C . THR A 1 101 ? -2.986 11.553 -10.349 1.00 65.44 101 THR A C 1
ATOM 738 O O . THR A 1 101 ? -3.074 12.077 -11.453 1.00 65.44 101 THR A O 1
ATOM 741 N N . THR A 1 102 ? -1.942 10.794 -10.014 1.00 68.50 102 THR A N 1
ATOM 742 C CA . THR A 1 102 ? -0.811 10.499 -10.925 1.00 68.50 102 THR A CA 1
ATOM 743 C C . THR A 1 102 ? -0.227 9.099 -10.745 1.00 68.50 102 THR A C 1
ATOM 745 O O . THR A 1 102 ? 0.390 8.569 -11.665 1.00 68.50 102 THR A O 1
ATOM 748 N N . ARG A 1 103 ? -0.435 8.486 -9.577 1.00 78.19 103 ARG A N 1
ATOM 749 C CA . ARG A 1 103 ? -0.143 7.082 -9.278 1.00 78.19 103 ARG A CA 1
ATOM 750 C C . ARG A 1 103 ? -1.287 6.498 -8.456 1.00 78.19 103 ARG A C 1
ATOM 752 O O . ARG A 1 103 ? -1.890 7.252 -7.687 1.00 78.19 103 ARG A O 1
ATOM 759 N N . PRO A 1 104 ? -1.585 5.200 -8.599 1.00 89.12 104 PRO A N 1
ATOM 760 C CA . PRO A 1 104 ? -2.613 4.562 -7.799 1.00 89.12 104 PRO A CA 1
ATOM 761 C C . PRO A 1 104 ? -2.174 4.501 -6.333 1.00 89.12 104 PRO A C 1
ATOM 763 O O . PRO A 1 104 ? -1.044 4.140 -5.997 1.00 89.12 104 PRO A O 1
ATOM 766 N N . GLY A 1 105 ? -3.087 4.866 -5.446 1.00 93.31 105 GLY A N 1
ATOM 767 C CA . GLY A 1 105 ? -2.916 4.743 -4.009 1.00 93.31 105 GLY A CA 1
ATOM 768 C C . GLY A 1 105 ? -4.263 4.687 -3.308 1.00 93.31 105 GLY A C 1
ATOM 769 O O . GLY A 1 105 ? -5.305 4.944 -3.908 1.00 93.31 105 GLY A O 1
ATOM 770 N N . LEU A 1 106 ? -4.238 4.355 -2.025 1.00 94.94 106 LEU A N 1
ATOM 771 C CA . LEU A 1 106 ? -5.413 4.236 -1.176 1.00 94.94 106 LEU A CA 1
ATOM 772 C C . LEU A 1 106 ? -5.250 5.128 0.045 1.00 94.94 106 LEU A C 1
ATOM 774 O O . LEU A 1 106 ? -4.155 5.264 0.590 1.00 94.94 106 LEU A O 1
ATOM 778 N N . LEU A 1 107 ? -6.362 5.681 0.504 1.00 94.25 107 LEU A N 1
ATOM 779 C CA . LEU A 1 107 ? -6.531 6.202 1.847 1.00 94.25 107 LEU A CA 1
ATOM 780 C C . LEU A 1 107 ? -7.460 5.262 2.596 1.00 94.25 107 LEU A C 1
ATOM 782 O O . LEU A 1 107 ? -8.605 5.061 2.187 1.00 94.25 107 LEU A O 1
ATOM 786 N N . VAL A 1 108 ? -6.945 4.677 3.670 1.00 94.12 108 VAL A N 1
ATOM 787 C CA . VAL A 1 108 ? -7.633 3.634 4.426 1.00 94.12 108 VAL A CA 1
ATOM 788 C C . VAL A 1 108 ? -7.858 4.093 5.852 1.00 94.12 108 VAL A C 1
ATOM 790 O O . VAL A 1 108 ? -6.992 4.726 6.451 1.00 94.12 108 VAL A O 1
ATOM 793 N N . SER A 1 109 ? -9.018 3.767 6.398 1.00 93.00 109 SER A N 1
ATOM 794 C CA . SER A 1 109 ? -9.340 3.961 7.809 1.00 93.00 109 SER A CA 1
ATOM 795 C C . SER A 1 109 ? -10.071 2.729 8.313 1.00 93.00 109 SER A C 1
ATOM 797 O O . SER A 1 109 ? -10.910 2.162 7.606 1.00 93.00 109 SER A O 1
ATOM 799 N N . LYS A 1 110 ? -9.764 2.308 9.537 1.00 80.00 110 LYS A N 1
ATOM 800 C CA . LYS A 1 110 ? -10.469 1.190 10.156 1.00 80.00 110 LYS A CA 1
ATOM 801 C C . LYS A 1 110 ? -11.845 1.664 10.649 1.00 80.00 110 LYS A C 1
ATOM 803 O O . LYS A 1 110 ? -11.923 2.772 11.185 1.00 80.00 110 LYS A O 1
ATOM 808 N N . PRO A 1 111 ? -12.923 0.872 10.518 1.00 64.56 111 PRO A N 1
ATOM 809 C CA . PRO A 1 111 ? -14.148 1.130 11.271 1.00 64.56 111 PRO A CA 1
ATOM 810 C C . PRO A 1 111 ? -13.843 1.090 12.775 1.00 64.56 111 PRO A C 1
ATOM 812 O O . PRO A 1 111 ? -12.939 0.378 13.207 1.00 64.56 111 PRO A O 1
ATOM 815 N N . SER A 1 112 ? -14.580 1.891 13.542 1.00 56.09 112 SER A N 1
ATOM 816 C CA . SER A 1 112 ? -14.346 2.412 14.901 1.00 56.09 112 SER A CA 1
ATOM 817 C C . SER A 1 112 ? -14.101 1.410 16.056 1.00 56.09 112 SER A C 1
ATOM 819 O O . SER A 1 112 ? -14.611 1.607 17.152 1.00 56.09 112 SER A O 1
ATOM 821 N N . GLY A 1 113 ? -13.319 0.347 15.856 1.00 49.72 113 GLY A N 1
ATOM 822 C CA . GLY A 1 113 ? -13.013 -0.703 16.836 1.00 49.72 113 GLY A CA 1
ATOM 823 C C . GLY A 1 113 ? -11.553 -0.754 17.300 1.00 49.72 113 GLY A C 1
ATOM 824 O O . GLY A 1 113 ? -11.154 -1.732 17.918 1.00 49.72 113 GLY A O 1
ATOM 825 N N . LEU A 1 114 ? -10.729 0.256 16.987 1.00 50.16 114 LEU A N 1
ATOM 826 C CA . LEU A 1 114 ? -9.411 0.436 17.629 1.00 50.16 114 LEU A CA 1
ATOM 827 C C . LEU A 1 114 ? -9.490 1.254 18.928 1.00 50.16 114 LEU A C 1
ATOM 829 O O . LEU A 1 114 ? -8.493 1.369 19.632 1.00 50.16 114 LEU A O 1
ATOM 833 N N . SER A 1 115 ? -10.677 1.754 19.296 1.00 43.47 115 SER A N 1
ATOM 834 C CA . SER A 1 115 ? -10.942 2.252 20.649 1.00 43.47 115 SER A CA 1
ATOM 835 C C . SER A 1 115 ? -11.169 1.051 21.570 1.00 43.47 115 SER A C 1
ATOM 837 O O . SER A 1 115 ? -12.289 0.675 21.890 1.00 43.47 115 SER A O 1
ATOM 839 N N . GLY A 1 116 ? -10.072 0.368 21.878 1.00 41.47 116 GLY A N 1
ATOM 840 C CA . GLY A 1 116 ? -10.021 -0.810 22.736 1.00 41.47 116 GLY A CA 1
ATOM 841 C C . GLY A 1 116 ? -8.891 -0.707 23.752 1.00 41.47 116 GLY A C 1
ATOM 842 O O . GLY A 1 116 ? -8.311 -1.716 24.127 1.00 41.47 116 GLY A O 1
ATOM 843 N N . ALA A 1 117 ? -8.553 0.510 24.178 1.00 40.16 117 ALA A N 1
ATOM 844 C CA . ALA A 1 117 ? -8.154 0.700 25.559 1.00 40.16 117 ALA A CA 1
ATOM 845 C C . ALA A 1 117 ? -9.456 0.940 26.321 1.00 40.16 117 ALA A C 1
ATOM 847 O O . ALA A 1 117 ? -9.946 2.068 26.390 1.00 40.16 117 ALA A O 1
ATOM 848 N N . ASP A 1 118 ? -10.035 -0.142 26.840 1.00 42.00 118 ASP A N 1
ATOM 849 C CA . ASP A 1 118 ? -10.931 -0.079 27.988 1.00 42.00 118 ASP A CA 1
ATOM 850 C C . ASP A 1 118 ? -10.184 0.673 29.102 1.00 42.00 118 ASP A C 1
ATOM 852 O O . ASP A 1 118 ? -9.518 0.088 29.955 1.00 42.00 118 ASP A O 1
ATOM 856 N N . SER A 1 119 ? -10.279 2.003 29.108 1.00 42.31 119 SER A N 1
ATOM 857 C CA . SER A 1 119 ? -10.199 2.766 30.346 1.00 42.31 119 SER A CA 1
ATOM 858 C C . SER A 1 119 ? -11.485 2.478 31.108 1.00 42.31 119 SER A C 1
ATOM 860 O O . SER A 1 119 ? -12.397 3.299 31.184 1.00 42.31 119 SER A O 1
ATOM 862 N N . ALA A 1 120 ? -11.546 1.273 31.672 1.00 41.47 120 ALA A N 1
ATOM 863 C CA . ALA A 1 120 ? -12.381 0.976 32.813 1.00 41.47 120 ALA A CA 1
ATOM 864 C C . ALA A 1 120 ? -11.844 1.823 33.973 1.00 41.47 120 ALA A C 1
ATOM 866 O O . ALA A 1 120 ? -11.046 1.374 34.791 1.00 41.47 120 ALA A O 1
ATOM 867 N N . LEU A 1 121 ? -12.247 3.094 34.007 1.00 48.62 121 LEU A N 1
ATOM 868 C CA . LEU A 1 121 ? -12.240 3.859 35.241 1.00 48.62 121 LEU A CA 1
ATOM 869 C C . LEU A 1 121 ? -13.153 3.103 36.213 1.00 48.62 121 LEU A C 1
ATOM 871 O O . LEU A 1 121 ? -14.340 2.943 35.903 1.00 48.62 121 LEU A O 1
ATOM 875 N N . PRO A 1 122 ? -12.658 2.625 37.367 1.00 42.72 122 PRO A N 1
ATOM 876 C CA . PRO A 1 122 ? -13.550 2.136 38.398 1.00 42.72 122 PRO A CA 1
ATOM 877 C C . PRO A 1 122 ? -14.366 3.331 38.896 1.00 42.72 122 PRO A C 1
ATOM 879 O O . PRO A 1 122 ? -13.879 4.186 39.633 1.00 42.72 122 PRO A O 1
ATOM 882 N N . THR A 1 123 ? -15.616 3.410 38.450 1.00 54.66 123 THR A N 1
ATOM 883 C CA . THR A 1 123 ? -16.640 4.198 39.126 1.00 54.66 123 THR A CA 1
ATOM 884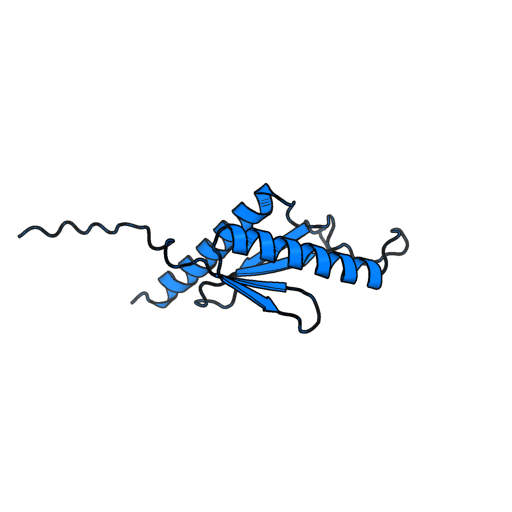 C C . THR A 1 123 ? -17.126 3.366 40.297 1.00 54.66 123 THR A C 1
ATOM 886 O O . THR A 1 123 ? -17.710 2.302 40.118 1.00 54.66 123 THR A O 1
ATOM 889 N N . THR A 1 124 ? -16.872 3.849 41.505 1.00 44.16 124 THR A N 1
ATOM 890 C CA . THR A 1 124 ? -17.504 3.325 42.718 1.00 44.16 124 THR A CA 1
ATOM 891 C C . THR A 1 124 ? -17.696 4.467 43.726 1.00 44.16 124 THR A C 1
ATOM 893 O O . THR A 1 124 ? -16.992 5.471 43.609 1.00 44.16 124 THR A O 1
ATOM 896 N N . PRO A 1 125 ? -18.700 4.342 44.618 1.00 51.78 125 PRO A N 1
ATOM 897 C CA . PRO A 1 125 ? -19.675 5.384 44.968 1.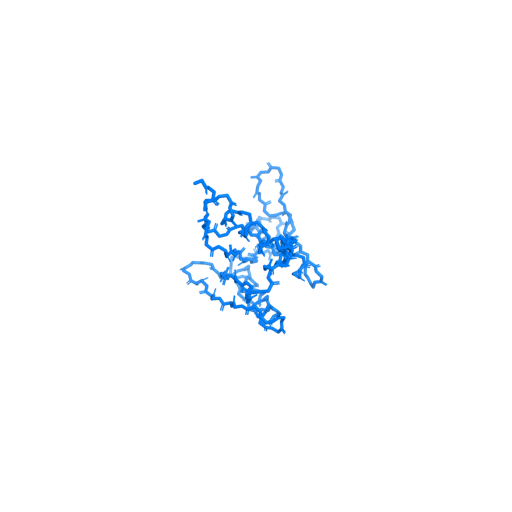00 51.78 125 PRO A CA 1
ATOM 898 C C . PRO A 1 125 ? -19.228 6.394 46.025 1.00 51.78 125 PRO A C 1
ATOM 900 O O . PRO A 1 125 ? -18.328 6.062 46.828 1.00 51.78 125 PRO A O 1
#

Sequence (125 aa):
MDTADLNEDNTAAVTAAAAALLLAHHPAATFDTTGAVATPGFLCSPGWPGSAQARVSHRAPFPRADNDRTFAGNAAEEFVLVAAYADLLRADGWTVREVTTTRPGLLVSKPSGLSGADSALPTTP

Secondary structure (DSSP, 8-state):
--HHHHHHHHHHHHHHHHHHHHHTTSPBPEE-TTS-EEE-EEEEEE-STTS--EEEEEE-PPP-TTS---HHHHHHHHHHHHHHHHHHHHHTT-EEEEE-SSS-EEEEE--S-------------

Foldseek 3Di:
DDPQVVLQVLQVVLQVVLCVLQVVPWPAFDADPVRFTPDWTKDWAGDPRSPSKIKIWTHDGDDDPPDPDDPVNRQVVRVVVQVVSQVSCVVVVWDWDWDVPPGTMIIIHHPDPVPPPPPPPPDDD

Organism: NCBI:txid349971

pLDDT: mean 82.76, std 17.3, range [40.16, 97.38]